Protein AF-A0A2V8E0E3-F1 (afdb_monomer)

Nearest PDB structures (foldseek):
  8wux-assembly1_a  TM=8.804E-01  e=2.964E-12  Hydrogenobacter thermophilus TK-6
  4v4o-assembly2_q  TM=8.560E-01  e=7.537E-12  Thermus thermophilus
  8wuc-assembly1_l  TM=8.803E-01  e=4.092E-11  Hydrogenophilus thermoluteolus
  1wnr-assembly1_G  TM=8.922E-01  e=3.542E-10  Thermus thermophilus
  4pj1-assembly1_2  TM=7.737E-01  e=7.356E-09  Homo sapiens

Solvent-accessible surface area (backbone atoms only — not comparable to full-atom values): 8887 Å² total; per-residue (Å²): 138,91,73,74,39,65,42,44,23,31,33,27,36,62,54,83,83,74,87,64,66,65,93,86,44,81,61,81,63,91,73,71,68,76,63,43,40,29,37,27,70,26,48,26,72,17,46,72,46,97,84,73,52,60,45,73,61,92,68,50,59,74,39,36,35,34,37,48,89,83,54,51,44,84,44,76,56,100,89,41,73,32,32,44,30,50,56,88,46,51,75,45,74,58,82,78,63,65,66,61,52,57,53,50,54,56,56,54,56,56,56,53,57,57,62,54,55,62,56,58,64,59,62,67,72,74,73,80,82,77,90,76,87,81,89,82,83,87,83,83,86,132

pLDDT: mean 73.68, std 17.87, range [44.12, 94.69]

Sequence (142 aa):
MNVRPLHDRILVQRFEEGDQHIGGILIPDTAKEKPQQGTVIAAGNGKTKHDGKRVRLDVKAGDRILFGKYAGQDITLDGEEYVIMKEDEVLAVIDGLAQQQRTAIKRTTQKKTVKTTTRKSEVIMSKGTSMKKEQRKPKKKR

Foldseek 3Di:
DPDADEAQKWKWAFDDDDQDDDPNDGDPPPPPQGHQKTFTQYGYQHHQDPVRDGDGQPDGHGWIFGFDSPFADWDADPNGIIGMGGSVRTDDTDPPPPVVVVVVVVVVVVVVVVVVVVVVVVVVPPPPDDPDDDDDDDDDDD

Secondary structure (DSSP, 8-state):
------TTEEEEEEPP----EETTEE---TT-PPPSEEEEEEE---PBPTTSPBPPPS--TT-EEEE-TT-SEEEEETTEEEEEEEGGGEEEE---SHHHHHHHHHHHHHHHHHHHHHHHHHTTSSS---------------

Radius of gyration: 32.1 Å; Cα contacts (8 Å, |Δi|>4): 185; chains: 1; bounding box: 63×70×97 Å

Mean predicted aligned error: 15.95 Å

Structure (mmCIF, N/CA/C/O backbone):
data_AF-A0A2V8E0E3-F1
#
_entry.id   AF-A0A2V8E0E3-F1
#
loop_
_atom_site.group_PDB
_atom_site.id
_atom_site.type_symbol
_atom_site.label_atom_id
_atom_site.label_alt_id
_atom_site.label_comp_id
_atom_site.label_asym_id
_atom_site.label_entity_id
_atom_site.label_seq_id
_atom_site.pdbx_PDB_ins_code
_atom_site.Cartn_x
_atom_site.Cartn_y
_atom_site.Cartn_z
_atom_site.occupancy
_atom_site.B_iso_or_equiv
_atom_site.auth_seq_id
_atom_site.auth_comp_id
_atom_site.auth_asym_id
_atom_site.auth_atom_id
_atom_site.pdbx_PDB_model_num
ATOM 1 N N . MET A 1 1 ? -10.377 10.324 -10.354 1.00 62.72 1 MET A N 1
ATOM 2 C CA . MET A 1 1 ? -8.946 10.601 -10.103 1.00 62.72 1 MET A CA 1
ATOM 3 C C . MET A 1 1 ? -8.070 9.948 -11.158 1.00 62.72 1 MET A C 1
ATOM 5 O O . MET A 1 1 ? -8.333 8.811 -11.522 1.00 62.72 1 MET A O 1
ATOM 9 N N . ASN A 1 2 ? -7.038 10.647 -11.642 1.00 75.25 2 ASN A N 1
ATOM 10 C CA . ASN A 1 2 ? -6.045 10.105 -12.583 1.00 75.25 2 ASN A CA 1
ATOM 11 C C . ASN A 1 2 ? -4.620 10.324 -12.042 1.00 75.25 2 ASN A C 1
ATOM 13 O O . ASN A 1 2 ? -3.770 10.930 -12.691 1.00 75.25 2 ASN A O 1
ATOM 17 N N . VAL A 1 3 ? -4.390 9.900 -10.797 1.00 85.88 3 VAL A N 1
ATOM 18 C CA . VAL A 1 3 ? -3.097 10.038 -10.118 1.00 85.88 3 VAL A CA 1
ATOM 19 C C . VAL A 1 3 ? -2.313 8.745 -10.285 1.00 85.88 3 VAL A C 1
ATOM 21 O O . VAL A 1 3 ? -2.770 7.672 -9.896 1.00 85.88 3 VAL A O 1
ATOM 24 N N . ARG A 1 4 ? -1.117 8.850 -10.870 1.00 89.69 4 ARG A N 1
ATOM 25 C CA . ARG A 1 4 ? -0.202 7.721 -11.053 1.00 89.69 4 ARG A CA 1
ATOM 26 C C . ARG A 1 4 ? 1.038 7.902 -10.173 1.00 89.69 4 ARG A C 1
ATOM 28 O O . ARG A 1 4 ? 1.839 8.794 -10.462 1.00 89.69 4 ARG A O 1
ATOM 35 N N . PRO A 1 5 ? 1.243 7.047 -9.158 1.00 92.31 5 PRO A N 1
ATOM 36 C CA . PRO A 1 5 ? 2.475 7.034 -8.380 1.00 92.31 5 PRO A CA 1
ATOM 37 C C . PRO A 1 5 ? 3.706 6.771 -9.259 1.00 92.31 5 PRO A C 1
ATOM 39 O O . PRO A 1 5 ? 3.652 6.023 -10.240 1.00 92.31 5 PRO A O 1
ATOM 42 N N . LEU A 1 6 ? 4.835 7.390 -8.914 1.00 91.06 6 LEU A N 1
ATOM 43 C CA . LEU A 1 6 ? 6.103 7.189 -9.618 1.00 91.06 6 LEU A CA 1
ATOM 44 C C . LEU A 1 6 ? 6.899 6.032 -9.008 1.00 91.06 6 LEU A C 1
ATOM 46 O O . LEU A 1 6 ? 6.839 5.794 -7.805 1.00 91.06 6 LEU A O 1
ATOM 50 N N . HIS A 1 7 ? 7.708 5.371 -9.839 1.00 90.69 7 HIS A N 1
ATOM 51 C CA . HIS A 1 7 ? 8.592 4.273 -9.433 1.00 90.69 7 HIS A CA 1
ATOM 52 C C . HIS A 1 7 ? 7.827 3.122 -8.759 1.00 90.69 7 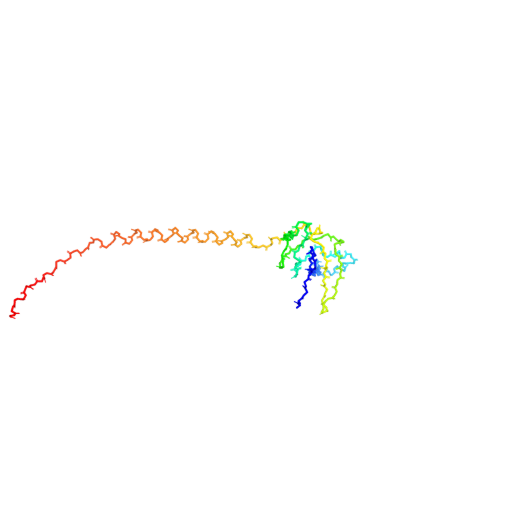HIS A C 1
ATOM 54 O O . HIS A 1 7 ? 6.851 2.623 -9.316 1.00 90.69 7 HIS A O 1
ATOM 60 N N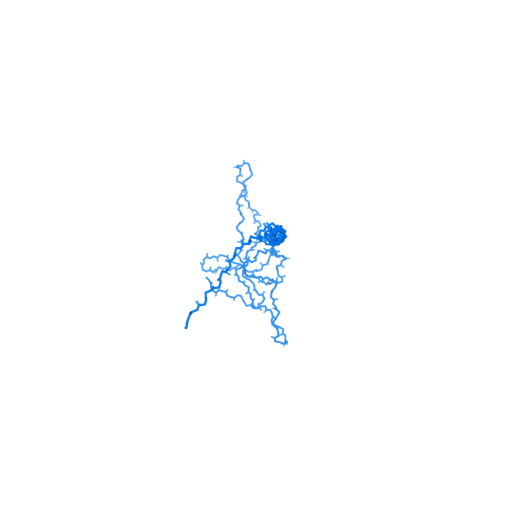 . ASP A 1 8 ? 8.298 2.702 -7.592 1.00 91.50 8 ASP A N 1
ATOM 61 C CA . ASP A 1 8 ? 7.783 1.654 -6.718 1.00 91.50 8 ASP A CA 1
ATOM 62 C C . ASP A 1 8 ? 6.813 2.169 -5.648 1.00 91.50 8 ASP A C 1
ATOM 64 O O . ASP A 1 8 ? 6.548 1.495 -4.653 1.00 91.50 8 ASP A O 1
ATOM 68 N N . ARG A 1 9 ? 6.279 3.378 -5.839 1.00 93.31 9 ARG A N 1
ATOM 69 C CA . ARG A 1 9 ? 5.288 3.942 -4.929 1.00 93.31 9 ARG A CA 1
ATOM 70 C C . ARG A 1 9 ? 3.895 3.411 -5.225 1.00 93.31 9 ARG A C 1
ATOM 72 O O . ARG A 1 9 ? 3.548 3.120 -6.372 1.00 93.31 9 ARG A O 1
ATOM 79 N N . ILE A 1 10 ? 3.081 3.377 -4.184 1.00 94.38 10 ILE A N 1
ATOM 80 C CA . ILE A 1 10 ? 1.676 2.994 -4.218 1.00 94.38 10 ILE A CA 1
ATOM 81 C C . ILE A 1 10 ? 0.839 4.036 -3.485 1.00 94.38 10 ILE A C 1
ATOM 83 O O . ILE A 1 10 ? 1.299 4.654 -2.525 1.00 94.38 10 ILE A O 1
ATOM 87 N N . LEU A 1 11 ? -0.380 4.238 -3.973 1.00 94.25 11 LEU A N 1
ATOM 88 C CA . LEU A 1 11 ? -1.388 5.091 -3.363 1.00 94.25 11 LEU A CA 1
ATOM 89 C C . LEU A 1 11 ? -2.432 4.205 -2.695 1.00 94.25 11 LEU A C 1
ATOM 91 O O . LEU A 1 11 ? -3.004 3.328 -3.345 1.00 94.25 11 LEU A O 1
ATOM 95 N N . VAL A 1 12 ? -2.678 4.450 -1.417 1.00 94.06 12 VAL A N 1
ATOM 96 C CA . VAL A 1 12 ? -3.504 3.606 -0.558 1.00 94.06 12 VAL A CA 1
ATOM 97 C C . VAL A 1 12 ? -4.562 4.466 0.111 1.00 94.06 12 VAL A C 1
ATOM 99 O O . VAL A 1 12 ? -4.260 5.536 0.629 1.00 94.06 12 VAL A O 1
ATOM 102 N N . GLN A 1 13 ? -5.798 3.986 0.125 1.00 92.38 13 GLN A N 1
ATOM 103 C CA . GLN A 1 13 ? -6.865 4.542 0.947 1.00 92.38 13 GLN A CA 1
ATOM 104 C C . GLN A 1 13 ? -6.967 3.709 2.227 1.00 92.38 13 GLN A C 1
ATOM 106 O O . GLN A 1 13 ? -7.130 2.486 2.149 1.00 92.38 13 GLN A O 1
ATOM 111 N N . ARG A 1 14 ? -6.819 4.340 3.399 1.00 89.69 14 ARG A N 1
ATOM 112 C CA . ARG A 1 14 ? -6.990 3.644 4.687 1.00 89.69 14 ARG A CA 1
ATOM 113 C C . ARG A 1 14 ? -8.458 3.273 4.881 1.00 89.69 14 ARG A C 1
ATOM 115 O O . ARG A 1 14 ? -9.344 3.982 4.413 1.00 89.69 14 ARG A O 1
ATOM 122 N N . PHE A 1 15 ? -8.712 2.165 5.569 1.00 85.38 15 PHE A N 1
ATOM 123 C CA . PHE A 1 15 ? -10.063 1.884 6.049 1.00 85.38 15 PHE A CA 1
ATOM 124 C C . PHE A 1 15 ? -10.394 2.782 7.240 1.00 85.38 15 PHE A C 1
ATOM 126 O O . PHE A 1 15 ? -9.516 3.086 8.041 1.00 85.38 15 PHE A O 1
ATOM 133 N N . GLU A 1 16 ? -11.656 3.180 7.367 1.00 76.69 16 GLU A N 1
ATOM 134 C CA . GLU A 1 16 ? -12.145 3.834 8.579 1.00 76.69 16 GLU A CA 1
ATOM 135 C C . GLU A 1 16 ? -12.363 2.780 9.668 1.00 76.69 16 GLU A C 1
ATOM 137 O O . GLU A 1 16 ? -13.023 1.759 9.447 1.00 76.69 16 GLU A O 1
ATOM 142 N N . GLU A 1 17 ? -11.785 3.004 10.847 1.00 69.12 17 GLU A N 1
ATOM 143 C CA . GLU A 1 17 ? -11.979 2.126 11.997 1.00 69.12 17 GLU A CA 1
ATOM 144 C C . GLU A 1 17 ? -13.279 2.525 12.707 1.00 69.12 17 GLU A C 1
ATOM 146 O O . GLU A 1 17 ? -13.361 3.561 13.378 1.00 69.12 17 GLU A O 1
ATOM 151 N N . GLY A 1 18 ? -14.327 1.727 12.481 1.00 62.16 18 GLY A N 1
ATOM 152 C CA . GLY A 1 18 ? -15.661 1.976 13.026 1.00 62.16 18 GLY A CA 1
ATOM 153 C C . GLY A 1 18 ? -15.672 2.046 14.554 1.00 62.16 18 GLY A C 1
ATOM 154 O O . GLY A 1 18 ? -14.851 1.426 15.231 1.00 62.16 18 GLY A O 1
ATOM 155 N N . ASP A 1 19 ? -16.614 2.805 15.109 1.00 64.69 19 ASP A N 1
ATOM 156 C CA . ASP A 1 19 ? -16.780 2.926 16.556 1.00 64.69 19 ASP A CA 1
ATOM 157 C C . ASP A 1 19 ? -17.173 1.580 17.176 1.00 64.69 19 ASP A C 1
ATOM 159 O O . ASP A 1 19 ? -18.192 0.974 16.829 1.00 64.69 19 ASP A O 1
ATOM 163 N N . GLN A 1 20 ? -16.344 1.088 18.099 1.00 64.88 20 GLN A N 1
ATOM 164 C CA . GLN A 1 20 ? -16.628 -0.151 18.810 1.00 64.88 20 GLN A CA 1
ATOM 165 C C . GLN A 1 20 ? -17.631 0.124 19.933 1.00 64.88 20 GLN A C 1
ATOM 167 O O . GLN A 1 20 ? -17.329 0.774 20.933 1.00 64.88 20 GLN A O 1
ATOM 172 N N . HIS A 1 21 ? -18.841 -0.408 19.775 1.00 64.88 21 HIS A N 1
ATOM 173 C CA . HIS A 1 21 ? -19.851 -0.437 20.826 1.00 64.88 21 HIS A CA 1
ATOM 174 C C . HIS A 1 21 ? -19.816 -1.798 21.526 1.00 64.88 21 HIS A C 1
ATOM 176 O O . HIS A 1 21 ? -20.274 -2.797 20.972 1.00 64.88 21 HIS A O 1
ATOM 182 N N . ILE A 1 22 ? -19.320 -1.849 22.764 1.00 68.56 22 ILE A N 1
ATOM 183 C CA . ILE A 1 22 ? -19.464 -3.029 23.626 1.00 68.56 22 ILE A CA 1
ATOM 184 C C . ILE A 1 22 ? -20.560 -2.715 24.646 1.00 68.56 22 ILE A C 1
ATOM 186 O O . ILE A 1 22 ? -20.413 -1.833 25.487 1.00 68.56 22 ILE A O 1
ATOM 190 N N . GLY A 1 23 ? -21.696 -3.411 24.549 1.00 71.88 23 GLY A N 1
ATOM 191 C CA . GLY A 1 23 ? -22.772 -3.320 25.545 1.00 71.88 23 GLY A CA 1
ATOM 192 C C . GLY A 1 23 ? -23.516 -1.977 25.610 1.00 71.88 23 GLY A C 1
ATOM 193 O O . GLY A 1 23 ? -24.073 -1.654 26.652 1.00 71.88 23 GLY A O 1
ATOM 194 N N . GLY A 1 24 ? -23.533 -1.191 24.527 1.00 74.50 24 GLY A N 1
ATOM 195 C CA . GLY A 1 24 ? -24.243 0.099 24.468 1.00 74.50 24 GLY A CA 1
ATOM 196 C C . GLY A 1 24 ? -23.471 1.289 25.049 1.00 74.50 24 GLY A C 1
ATOM 197 O O . GLY A 1 24 ? -23.965 2.412 25.006 1.00 74.50 24 GLY A O 1
ATOM 198 N N . ILE A 1 25 ? -22.249 1.069 25.538 1.00 74.12 25 ILE A N 1
ATOM 199 C CA . ILE A 1 25 ? -21.339 2.130 25.971 1.00 74.12 25 ILE A CA 1
ATOM 200 C C . ILE A 1 25 ? -20.431 2.468 24.784 1.00 74.12 25 ILE A C 1
ATOM 202 O O . ILE A 1 25 ? -19.739 1.597 24.255 1.00 74.12 25 ILE A O 1
ATOM 206 N N . LEU A 1 26 ? -20.468 3.727 24.333 1.00 70.69 26 LEU A N 1
ATOM 207 C CA . LEU A 1 26 ? -19.477 4.268 23.403 1.00 70.69 26 LEU A CA 1
ATOM 208 C C . LEU A 1 26 ? -18.172 4.408 24.184 1.00 70.69 26 LEU A C 1
ATOM 210 O O . LEU A 1 26 ? -18.102 5.219 25.105 1.00 70.69 26 LEU A O 1
ATOM 214 N N . ILE A 1 27 ? -17.169 3.603 23.848 1.00 70.69 27 ILE A N 1
ATOM 215 C CA . ILE A 1 27 ? -15.827 3.759 24.403 1.00 70.69 27 ILE A CA 1
ATOM 216 C C . ILE A 1 27 ? -15.136 4.804 23.520 1.00 70.69 27 ILE A C 1
ATOM 218 O O . ILE A 1 27 ? -14.820 4.486 22.372 1.00 70.69 27 ILE A O 1
ATOM 222 N N . PRO A 1 28 ? -14.962 6.063 23.981 1.00 63.44 28 PRO A N 1
ATOM 223 C CA . PRO A 1 28 ? -14.197 7.043 23.233 1.00 63.44 28 PRO A CA 1
ATOM 224 C C . PRO A 1 28 ? -12.763 6.546 23.215 1.00 63.44 28 PRO A C 1
ATOM 226 O O . PRO A 1 28 ? -12.069 6.491 24.230 1.00 63.44 28 PRO A O 1
ATOM 229 N N . ASP A 1 29 ? -12.357 6.115 22.043 1.00 61.75 29 ASP A N 1
ATOM 230 C CA . ASP A 1 29 ? -11.131 5.383 21.845 1.00 61.75 29 ASP A CA 1
ATOM 231 C C . ASP A 1 29 ? -10.018 6.427 21.652 1.00 61.75 29 ASP A C 1
ATOM 233 O O . ASP A 1 29 ? -9.559 6.750 20.558 1.00 61.75 29 ASP A O 1
ATOM 237 N N . THR A 1 30 ? -9.659 7.072 22.767 1.00 57.25 30 THR A N 1
ATOM 238 C CA . THR A 1 30 ? -8.655 8.149 22.865 1.00 57.25 30 THR A CA 1
ATOM 239 C C . THR A 1 30 ? -7.238 7.677 22.523 1.00 57.25 30 THR A C 1
ATOM 241 O O . THR A 1 30 ? -6.301 8.474 22.524 1.00 57.25 30 THR A O 1
ATOM 244 N N . ALA A 1 31 ? -7.093 6.400 22.165 1.00 55.81 31 ALA A N 1
ATOM 245 C CA . ALA A 1 31 ? -5.893 5.778 21.640 1.00 55.81 31 ALA A CA 1
ATOM 246 C C . ALA A 1 31 ? -6.168 4.956 20.361 1.00 55.81 31 ALA A C 1
ATOM 248 O O . ALA A 1 31 ? -5.467 3.970 20.141 1.00 55.81 31 ALA A O 1
ATOM 249 N N . LYS A 1 32 ? -7.146 5.350 19.517 1.00 63.69 32 LYS A N 1
ATOM 250 C CA . LYS A 1 32 ? -7.337 4.753 18.177 1.00 63.69 32 LYS A CA 1
ATOM 251 C C . LYS A 1 32 ? -6.025 4.796 17.408 1.00 63.69 32 LYS A C 1
ATOM 253 O O . LYS A 1 32 ? -5.541 5.852 16.989 1.00 63.69 32 LYS A O 1
ATOM 258 N N . GLU A 1 33 ? -5.418 3.631 17.274 1.00 67.81 33 GLU A N 1
ATOM 259 C CA . GLU A 1 33 ? -4.210 3.441 16.502 1.00 67.81 33 GLU A CA 1
ATOM 260 C C . GLU A 1 33 ? -4.585 3.543 15.021 1.00 67.81 33 GLU A C 1
ATOM 262 O O . GLU A 1 33 ? -5.580 2.970 14.596 1.00 67.81 33 GLU A O 1
ATOM 267 N N . LYS A 1 34 ? -3.828 4.305 14.217 1.00 71.19 34 LYS A N 1
ATOM 268 C CA . LYS A 1 34 ? -4.149 4.452 12.788 1.00 71.19 34 LYS A CA 1
ATOM 269 C C . LYS A 1 34 ? -4.289 3.059 12.151 1.00 71.19 34 LYS A C 1
ATOM 271 O O . LYS A 1 34 ? -3.345 2.268 12.273 1.00 71.19 34 LYS A O 1
ATOM 276 N N . PRO A 1 35 ? -5.395 2.772 11.438 1.00 78.81 35 PRO A N 1
ATOM 277 C CA . PRO A 1 35 ? -5.608 1.466 10.845 1.00 78.81 35 PRO A CA 1
ATOM 278 C C . PRO A 1 35 ? -4.462 1.142 9.889 1.00 78.81 35 PRO A C 1
AT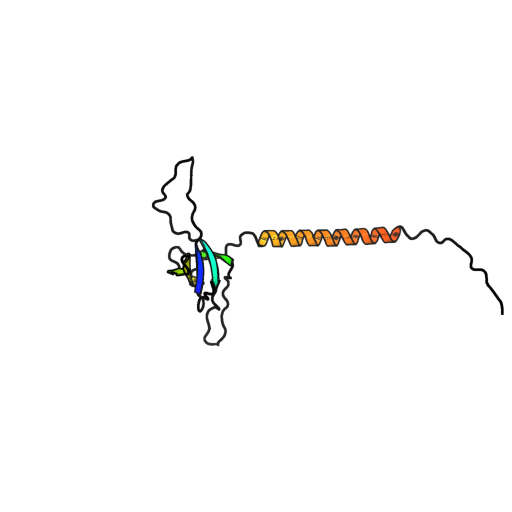OM 280 O O . PRO A 1 35 ? -4.142 1.893 8.965 1.00 78.81 35 PRO A O 1
ATOM 283 N N . GLN A 1 36 ? -3.836 -0.005 10.137 1.00 88.19 36 GLN A N 1
ATOM 284 C CA . GLN A 1 36 ? -2.679 -0.510 9.387 1.00 88.19 36 GLN A CA 1
ATOM 285 C C . GLN A 1 36 ? -3.097 -1.243 8.103 1.00 88.19 36 GLN A C 1
ATOM 287 O O . GLN A 1 36 ? -2.294 -1.917 7.461 1.00 88.19 36 GLN A O 1
ATOM 292 N N . GLN 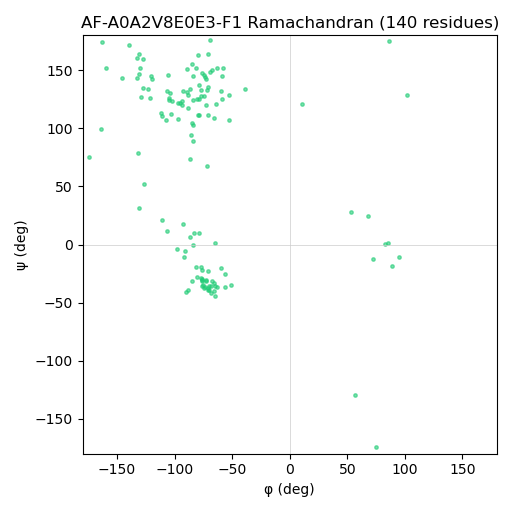A 1 37 ? -4.380 -1.148 7.749 1.00 90.25 37 GLN A N 1
ATOM 293 C CA . GLN A 1 37 ? -4.987 -1.801 6.600 1.00 90.25 37 GLN A CA 1
ATOM 294 C C . GLN A 1 37 ? -5.586 -0.762 5.657 1.00 90.25 37 GLN A C 1
ATOM 296 O O . GLN A 1 37 ? -6.144 0.254 6.081 1.00 90.25 37 GLN A O 1
ATOM 301 N N . GLY A 1 38 ? -5.515 -1.047 4.362 1.00 92.19 38 GLY A N 1
ATOM 302 C CA . GLY A 1 38 ? -6.071 -0.175 3.336 1.00 92.19 38 GLY A CA 1
ATOM 303 C C . GLY A 1 38 ? -6.239 -0.865 1.992 1.00 92.19 38 GLY A C 1
ATOM 304 O O . GLY A 1 38 ? -5.830 -2.013 1.805 1.00 92.19 38 GLY A O 1
ATOM 305 N N . THR A 1 39 ? -6.856 -0.151 1.055 1.00 93.00 39 THR A N 1
ATOM 306 C CA . THR A 1 39 ? -7.025 -0.591 -0.334 1.00 93.00 39 THR A CA 1
ATOM 307 C C . THR A 1 39 ? -6.098 0.201 -1.243 1.00 93.00 39 THR A C 1
ATOM 309 O O . THR A 1 39 ? -6.044 1.429 -1.171 1.00 93.00 39 THR A O 1
ATOM 312 N N . VAL A 1 40 ? -5.372 -0.488 -2.120 1.00 94.12 40 VAL A N 1
ATOM 313 C CA . VAL A 1 40 ? -4.515 0.149 -3.123 1.00 94.12 40 VAL A CA 1
ATOM 314 C C . VAL A 1 40 ? -5.390 0.768 -4.210 1.00 94.12 40 VAL A C 1
ATOM 316 O O . VAL A 1 40 ? -6.125 0.069 -4.902 1.00 94.12 40 VAL A O 1
ATOM 319 N N . ILE A 1 41 ? -5.285 2.076 -4.403 1.00 93.44 41 ILE A N 1
ATOM 320 C CA . ILE A 1 41 ? -6.021 2.814 -5.439 1.00 93.44 41 ILE A CA 1
ATOM 321 C C . ILE A 1 41 ? -5.217 2.874 -6.731 1.00 93.44 41 ILE A C 1
ATOM 323 O O . ILE A 1 41 ? -5.752 2.684 -7.822 1.00 93.44 41 ILE A O 1
ATOM 327 N N . ALA A 1 42 ? -3.909 3.098 -6.612 1.00 93.31 42 ALA A N 1
ATOM 328 C CA . ALA A 1 42 ? -3.009 3.160 -7.750 1.00 93.31 42 ALA A CA 1
ATOM 329 C C . ALA A 1 42 ? -1.637 2.591 -7.388 1.00 93.31 42 ALA A C 1
ATOM 331 O O . ALA A 1 42 ? -1.129 2.808 -6.290 1.00 93.31 42 ALA A O 1
ATOM 332 N N . ALA A 1 43 ? -1.019 1.902 -8.341 1.00 92.88 43 ALA A N 1
ATOM 333 C CA . ALA A 1 43 ? 0.323 1.353 -8.211 1.00 92.88 43 ALA A CA 1
ATOM 334 C C . ALA A 1 43 ? 1.240 1.954 -9.282 1.00 92.88 43 ALA A C 1
ATOM 336 O O . ALA A 1 43 ? 0.818 2.199 -10.418 1.00 92.88 43 ALA A O 1
ATOM 337 N N . GLY A 1 44 ? 2.491 2.216 -8.911 1.00 91.19 44 GLY A N 1
ATOM 338 C CA . GLY A 1 44 ? 3.517 2.671 -9.835 1.00 91.19 44 GLY A CA 1
ATOM 339 C C . GLY A 1 44 ? 3.951 1.589 -10.827 1.00 91.19 44 GLY A C 1
ATOM 340 O O . GLY A 1 44 ? 3.533 0.434 -10.788 1.00 91.19 44 GLY A O 1
ATOM 341 N N . ASN A 1 45 ? 4.828 1.964 -11.757 1.00 88.31 45 ASN A N 1
ATOM 342 C CA . ASN A 1 45 ? 5.341 1.043 -12.779 1.00 88.31 45 ASN A CA 1
ATOM 343 C C . ASN A 1 45 ? 6.529 0.191 -12.295 1.00 88.31 45 ASN A C 1
ATOM 345 O O . ASN A 1 45 ? 7.061 -0.595 -13.083 1.00 88.31 45 ASN A O 1
ATOM 349 N N . GLY A 1 46 ? 6.953 0.388 -11.047 1.00 87.19 46 GLY A N 1
ATOM 350 C CA . GLY A 1 46 ? 8.057 -0.298 -10.399 1.00 87.19 46 GLY A CA 1
ATOM 351 C C . GLY A 1 46 ? 9.434 0.319 -10.641 1.00 87.19 46 GLY A C 1
ATOM 352 O O . GLY A 1 46 ? 9.600 1.306 -11.369 1.00 87.19 46 GLY A O 1
ATOM 353 N N . LYS A 1 47 ? 10.440 -0.246 -9.968 1.00 86.19 47 LYS A N 1
ATOM 354 C CA . LYS A 1 47 ? 11.814 0.268 -9.950 1.00 86.19 47 LYS A CA 1
ATOM 355 C C . LYS A 1 47 ? 12.553 -0.082 -11.242 1.00 86.19 47 LYS A C 1
ATOM 357 O O . LYS A 1 47 ? 12.551 -1.231 -11.691 1.00 86.19 47 LYS A O 1
ATOM 362 N N . THR A 1 48 ? 13.224 0.902 -11.835 1.00 84.75 48 THR A N 1
ATOM 363 C CA . THR A 1 48 ? 14.091 0.696 -13.005 1.00 84.75 48 THR A CA 1
ATOM 364 C C . THR A 1 48 ? 15.473 0.248 -12.533 1.00 84.75 48 THR A C 1
ATOM 366 O O . THR A 1 48 ? 16.101 0.934 -11.728 1.00 84.75 48 THR A O 1
ATOM 369 N N . LYS A 1 49 ? 15.954 -0.901 -13.016 1.00 83.50 49 LYS A N 1
ATOM 370 C CA . LYS A 1 49 ? 17.344 -1.335 -12.812 1.00 83.50 49 LYS A CA 1
ATOM 371 C C . LYS A 1 49 ? 18.279 -0.614 -13.788 1.00 83.50 49 LYS A C 1
ATOM 373 O O . LYS A 1 49 ? 17.839 -0.112 -14.819 1.00 83.50 49 LYS A O 1
ATOM 378 N N . HIS A 1 50 ? 19.580 -0.643 -13.500 1.00 79.31 50 HIS A N 1
ATOM 379 C CA . HIS A 1 50 ? 20.623 -0.106 -14.386 1.00 79.31 50 HIS A CA 1
ATOM 380 C C . HIS A 1 50 ? 20.611 -0.715 -15.804 1.00 79.31 50 HIS A C 1
ATOM 382 O O . HIS A 1 50 ? 20.998 -0.049 -16.753 1.00 79.31 50 HIS A O 1
ATOM 388 N N . ASP A 1 51 ? 20.099 -1.941 -15.955 1.00 82.88 51 ASP A N 1
ATOM 389 C CA . ASP A 1 51 ? 19.935 -2.666 -17.230 1.00 82.88 51 ASP A CA 1
ATOM 390 C C . ASP A 1 51 ? 18.697 -2.209 -18.045 1.00 82.88 51 ASP A C 1
ATOM 392 O O . ASP A 1 51 ? 18.242 -2.892 -18.957 1.00 82.88 51 ASP A O 1
ATOM 396 N N . GLY A 1 52 ? 18.034 -1.110 -17.658 1.00 80.81 52 GLY A N 1
ATOM 397 C CA . GLY A 1 52 ? 16.817 -0.598 -18.312 1.00 80.81 52 GLY A CA 1
ATOM 398 C C . GLY A 1 52 ? 15.547 -1.432 -18.075 1.00 80.81 52 GLY A C 1
ATOM 399 O O . GLY A 1 52 ? 14.434 -0.963 -18.322 1.00 80.81 52 GLY A O 1
ATOM 400 N N . LYS A 1 53 ? 15.676 -2.650 -17.536 1.00 84.62 53 LYS A N 1
ATOM 401 C CA . LYS A 1 53 ? 14.548 -3.502 -17.135 1.00 84.62 53 LYS A CA 1
ATOM 402 C C . LYS A 1 53 ? 13.856 -2.945 -15.890 1.00 84.62 53 LYS A C 1
ATOM 404 O O . LYS A 1 53 ? 14.504 -2.576 -14.909 1.00 84.62 53 LYS A O 1
ATOM 409 N N . ARG A 1 54 ? 12.521 -2.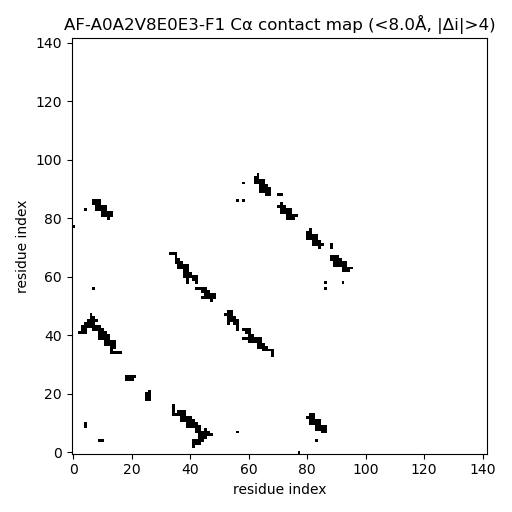937 -15.911 1.00 83.75 54 ARG A N 1
ATOM 410 C CA . ARG A 1 54 ? 11.690 -2.579 -14.754 1.00 83.75 54 ARG A CA 1
ATOM 411 C C . ARG A 1 54 ? 11.315 -3.825 -13.964 1.00 83.75 54 ARG A C 1
ATOM 413 O O . ARG A 1 54 ? 10.866 -4.811 -14.547 1.00 83.75 54 ARG A O 1
ATOM 420 N N . VAL A 1 55 ? 11.489 -3.764 -12.650 1.00 85.12 55 VAL A N 1
ATOM 421 C CA . VAL A 1 55 ? 10.926 -4.747 -11.719 1.00 85.12 55 VAL A CA 1
ATOM 422 C C . VAL A 1 55 ? 9.458 -4.395 -11.536 1.00 85.12 55 VAL A C 1
ATOM 424 O O . VAL A 1 55 ? 9.154 -3.243 -11.248 1.00 85.12 55 VAL A O 1
ATOM 427 N N . ARG A 1 56 ? 8.558 -5.350 -11.778 1.00 85.38 56 ARG A N 1
ATOM 428 C CA . ARG A 1 56 ? 7.124 -5.151 -11.543 1.00 85.38 56 ARG A CA 1
ATOM 429 C C . ARG A 1 56 ? 6.839 -5.234 -10.046 1.00 85.38 56 ARG A C 1
ATOM 431 O O . ARG A 1 56 ? 7.509 -6.000 -9.368 1.00 85.38 56 ARG A O 1
ATOM 438 N N . LEU A 1 57 ? 5.844 -4.471 -9.608 1.00 87.56 57 LEU A N 1
ATOM 439 C CA . LEU A 1 57 ? 5.289 -4.563 -8.262 1.00 87.56 57 LEU A CA 1
ATOM 440 C C . LEU A 1 57 ? 4.434 -5.834 -8.149 1.00 87.56 57 LEU A C 1
ATOM 442 O O . LEU A 1 57 ? 3.760 -6.219 -9.115 1.00 87.56 57 LEU A O 1
ATOM 446 N N . ASP A 1 58 ? 4.471 -6.464 -6.984 1.00 87.38 58 ASP A N 1
ATOM 447 C CA . ASP A 1 58 ? 3.628 -7.592 -6.602 1.00 87.38 58 ASP A CA 1
ATOM 448 C C . ASP A 1 58 ? 2.205 -7.127 -6.260 1.00 87.38 58 ASP A C 1
ATOM 450 O O . ASP A 1 58 ? 1.236 -7.849 -6.514 1.00 87.38 58 ASP A O 1
ATOM 454 N N . VAL A 1 59 ? 2.069 -5.892 -5.770 1.00 90.69 59 VAL A N 1
ATOM 455 C CA . VAL A 1 59 ? 0.782 -5.259 -5.446 1.00 90.69 59 VAL A CA 1
ATOM 456 C C . VAL A 1 59 ? 0.114 -4.611 -6.663 1.00 90.69 59 VAL A C 1
ATOM 458 O O . VAL A 1 59 ? 0.766 -4.037 -7.543 1.00 90.69 59 VAL A O 1
ATOM 461 N N . LYS A 1 60 ? -1.220 -4.666 -6.715 1.00 90.81 60 LYS A N 1
ATOM 462 C CA . LYS A 1 60 ? -2.039 -4.097 -7.796 1.00 90.81 60 LYS A CA 1
ATOM 463 C C . LYS A 1 60 ? -3.126 -3.180 -7.253 1.00 90.81 60 LYS A C 1
ATOM 465 O O . LYS A 1 60 ? -3.527 -3.260 -6.097 1.00 90.81 60 LYS A O 1
ATOM 470 N N . ALA A 1 61 ? -3.637 -2.310 -8.123 1.00 91.25 61 ALA A N 1
ATOM 471 C CA . ALA A 1 61 ? -4.825 -1.522 -7.813 1.00 91.25 61 ALA A CA 1
ATOM 472 C C . ALA A 1 61 ? -6.018 -2.451 -7.514 1.00 91.25 61 ALA A C 1
ATOM 474 O O . ALA A 1 61 ? -6.288 -3.382 -8.275 1.00 91.25 61 ALA A O 1
ATOM 475 N N . GLY A 1 62 ? -6.719 -2.179 -6.417 1.00 90.56 62 GLY A N 1
ATOM 476 C CA . GLY A 1 62 ? -7.821 -2.977 -5.881 1.00 90.56 62 GLY A CA 1
ATOM 477 C C . GLY A 1 62 ? -7.414 -3.987 -4.806 1.00 90.56 62 GLY A C 1
ATOM 478 O O . GLY A 1 62 ? -8.295 -4.534 -4.142 1.00 90.56 62 GLY A O 1
ATOM 479 N N . ASP A 1 63 ? -6.117 -4.222 -4.599 1.00 92.00 63 ASP A N 1
ATOM 480 C CA . ASP A 1 63 ? -5.661 -5.143 -3.562 1.00 92.00 63 ASP A CA 1
ATOM 481 C C . ASP A 1 63 ? -5.851 -4.531 -2.171 1.00 92.00 63 ASP A C 1
ATOM 483 O O . ASP A 1 63 ? -5.643 -3.334 -1.950 1.00 92.00 63 ASP A O 1
ATOM 487 N N . ARG A 1 64 ? -6.233 -5.376 -1.212 1.00 92.38 64 ARG A N 1
ATOM 488 C CA . ARG A 1 64 ? -6.231 -5.018 0.207 1.00 92.38 64 ARG A CA 1
ATOM 489 C C . ARG A 1 64 ? -4.873 -5.353 0.775 1.00 92.38 64 ARG A C 1
ATOM 491 O O . ARG A 1 64 ? -4.397 -6.467 0.584 1.00 92.38 64 ARG A O 1
ATOM 498 N N . ILE A 1 65 ? -4.270 -4.420 1.489 1.00 93.00 65 ILE A N 1
ATOM 499 C CA . ILE A 1 65 ? -2.921 -4.585 2.015 1.00 93.00 65 ILE A CA 1
ATOM 500 C C . ILE A 1 65 ? -2.848 -4.249 3.497 1.00 93.00 65 ILE A C 1
ATOM 502 O O . ILE A 1 65 ? -3.617 -3.432 4.006 1.00 93.00 65 ILE A O 1
ATOM 506 N N . LEU A 1 66 ? -1.894 -4.890 4.162 1.00 92.62 66 LEU A N 1
ATOM 507 C CA . LEU A 1 66 ? -1.411 -4.555 5.491 1.00 92.62 66 LEU A CA 1
ATOM 508 C C . LEU A 1 66 ? -0.060 -3.851 5.334 1.00 92.62 66 LEU A C 1
ATOM 510 O O . LEU A 1 66 ? 0.818 -4.368 4.643 1.00 92.62 66 LEU A O 1
ATOM 514 N N . PHE A 1 67 ? 0.120 -2.701 5.970 1.00 93.19 67 PHE A N 1
ATOM 515 C CA . PHE A 1 67 ? 1.357 -1.915 5.925 1.00 93.19 67 PHE A CA 1
ATOM 516 C C . PHE A 1 67 ? 1.772 -1.480 7.333 1.00 93.19 67 PHE A C 1
ATOM 518 O O . PHE A 1 67 ? 0.976 -1.506 8.269 1.00 93.19 67 PHE A O 1
ATOM 525 N N . GLY A 1 68 ? 3.041 -1.111 7.504 1.00 90.19 68 GLY A N 1
ATOM 526 C CA . GLY A 1 68 ? 3.568 -0.731 8.816 1.00 90.19 68 GLY A CA 1
ATOM 527 C C . GLY A 1 68 ? 2.901 0.519 9.410 1.00 90.19 68 GLY A C 1
ATOM 528 O O . GLY A 1 68 ? 2.499 1.432 8.696 1.00 90.19 68 GLY A O 1
ATOM 529 N N . LYS A 1 69 ? 2.862 0.611 10.744 1.00 84.88 69 LYS A N 1
ATOM 530 C CA . LYS A 1 69 ? 2.283 1.745 11.499 1.00 84.88 69 LYS A CA 1
ATOM 531 C C . LYS A 1 69 ? 2.784 3.130 11.065 1.00 84.88 69 LYS A C 1
ATOM 533 O O . LYS A 1 69 ? 2.038 4.104 11.116 1.00 84.88 69 LYS A O 1
ATOM 538 N N . TYR A 1 70 ? 4.048 3.212 10.663 1.00 85.00 70 TYR A N 1
ATOM 539 C CA . TYR A 1 70 ? 4.722 4.453 10.273 1.00 85.00 70 TYR A CA 1
ATOM 540 C C . TYR A 1 70 ? 5.032 4.498 8.771 1.00 85.00 70 TYR A C 1
ATOM 542 O O . TYR A 1 70 ? 5.945 5.206 8.354 1.00 85.00 70 TYR A O 1
ATOM 550 N N . ALA A 1 71 ? 4.311 3.705 7.974 1.00 86.81 71 ALA A N 1
ATOM 551 C CA . ALA A 1 71 ? 4.501 3.639 6.534 1.00 86.81 71 ALA A CA 1
ATOM 552 C C . ALA A 1 71 ? 3.832 4.819 5.821 1.00 86.81 71 ALA A C 1
ATOM 554 O O . ALA A 1 71 ? 2.677 5.172 6.089 1.00 86.81 71 ALA A O 1
ATOM 555 N N . GLY A 1 72 ? 4.554 5.362 4.847 1.00 89.62 72 GLY A N 1
ATOM 556 C CA . GLY A 1 72 ? 4.068 6.374 3.930 1.00 89.62 72 GLY A CA 1
ATOM 557 C C . GLY A 1 72 ? 3.928 7.789 4.476 1.00 89.62 72 GLY A C 1
ATOM 558 O O . GLY A 1 72 ? 4.319 8.137 5.587 1.00 89.62 72 GLY A O 1
ATOM 559 N N . GLN A 1 73 ? 3.367 8.627 3.612 1.00 92.38 73 GLN A N 1
ATOM 560 C CA . GLN A 1 73 ? 3.015 10.013 3.877 1.00 92.38 73 GLN A CA 1
ATOM 561 C C . GLN A 1 73 ? 1.529 10.206 3.600 1.00 92.38 73 GLN A C 1
ATOM 563 O O . GLN A 1 73 ? 1.031 9.760 2.564 1.00 92.38 73 GLN A O 1
ATOM 568 N N . ASP A 1 74 ? 0.844 10.878 4.520 1.00 91.12 74 ASP A N 1
ATOM 569 C CA . ASP A 1 74 ? -0.561 11.241 4.366 1.00 91.12 74 ASP A CA 1
ATOM 570 C C . ASP A 1 74 ? -0.658 12.405 3.353 1.00 91.12 74 ASP A C 1
ATOM 572 O O . ASP A 1 74 ? 0.059 13.404 3.467 1.00 91.12 74 ASP A O 1
ATOM 576 N N . ILE A 1 75 ? -1.502 12.261 2.330 1.00 92.06 75 ILE A N 1
ATOM 577 C CA . ILE A 1 75 ? -1.744 13.260 1.283 1.00 92.06 75 ILE A CA 1
ATOM 578 C C . ILE A 1 75 ? -3.245 13.440 1.067 1.00 92.06 75 ILE A C 1
ATOM 580 O O . ILE A 1 75 ? -4.003 12.476 1.095 1.00 92.06 75 ILE A O 1
ATOM 584 N N . THR A 1 76 ? -3.672 14.668 0.791 1.00 90.44 76 THR A N 1
ATOM 585 C CA . THR A 1 76 ? -5.068 14.968 0.453 1.00 90.44 76 THR A CA 1
ATOM 586 C C . THR A 1 76 ? -5.176 15.232 -1.043 1.00 90.44 76 THR A C 1
ATOM 588 O O . THR A 1 76 ? -4.469 16.088 -1.577 1.00 90.44 76 THR A O 1
ATOM 591 N N . LEU A 1 77 ? -6.044 14.493 -1.731 1.00 89.25 77 LEU A N 1
ATOM 592 C CA . LEU A 1 77 ? -6.302 14.634 -3.165 1.00 89.25 77 LEU A CA 1
ATOM 593 C C . LEU A 1 77 ? -7.809 14.741 -3.376 1.00 89.25 77 LEU A C 1
ATOM 595 O O . LEU A 1 77 ? -8.553 13.898 -2.889 1.00 89.25 77 LEU A O 1
ATOM 599 N N . ASP A 1 78 ? -8.261 15.779 -4.082 1.00 86.94 78 ASP A N 1
ATOM 600 C CA . ASP A 1 78 ? -9.684 16.022 -4.373 1.00 86.94 78 ASP A CA 1
ATOM 601 C C . ASP A 1 78 ? -10.599 16.024 -3.122 1.00 86.94 78 ASP A C 1
ATOM 603 O O . ASP A 1 78 ? -11.787 15.726 -3.206 1.00 86.94 78 ASP A O 1
ATOM 607 N N . GLY A 1 79 ? -10.047 16.382 -1.955 1.00 87.44 79 GLY A N 1
ATOM 608 C CA . GLY A 1 79 ? -10.764 16.403 -0.673 1.00 87.44 79 GLY A CA 1
ATOM 609 C C . GLY A 1 79 ? -10.804 15.063 0.069 1.00 87.44 79 GLY A C 1
ATOM 610 O O . GLY A 1 79 ? -11.364 15.004 1.158 1.00 87.44 79 GLY A O 1
ATOM 611 N N . GLU A 1 80 ? -10.188 14.014 -0.476 1.00 88.56 80 GLU A N 1
ATOM 612 C CA . GLU A 1 80 ? -10.076 12.699 0.156 1.00 88.56 80 GLU A CA 1
ATOM 613 C C . GLU A 1 80 ? -8.654 12.450 0.677 1.00 88.56 80 GLU A C 1
ATOM 615 O O . GLU A 1 80 ? -7.661 12.887 0.084 1.00 88.56 80 GLU A O 1
ATOM 620 N N . GLU A 1 81 ? -8.552 11.739 1.800 1.00 89.81 81 GLU A N 1
ATOM 621 C CA . GLU A 1 81 ? -7.277 11.384 2.422 1.00 89.81 81 GLU A CA 1
ATOM 622 C C . GLU A 1 81 ? -6.729 10.064 1.877 1.00 89.81 81 GLU A C 1
ATOM 624 O O . GLU A 1 81 ? -7.386 9.020 1.877 1.00 89.81 81 GLU A O 1
ATOM 629 N N . TYR A 1 82 ? -5.470 10.110 1.462 1.00 92.44 82 TYR A N 1
ATOM 630 C CA . TYR A 1 82 ? -4.718 8.979 0.954 1.00 92.44 82 TYR A CA 1
ATOM 631 C C . TYR A 1 82 ? -3.365 8.880 1.638 1.00 92.44 82 TYR A C 1
ATOM 633 O O . TYR A 1 82 ? -2.857 9.826 2.231 1.00 92.44 82 TYR A O 1
ATOM 641 N N . VAL A 1 83 ? -2.738 7.722 1.496 1.00 93.12 83 VAL A N 1
ATOM 642 C CA . VAL A 1 83 ? -1.377 7.475 1.948 1.00 93.12 83 VAL A CA 1
ATOM 643 C C . VAL A 1 83 ? -0.552 7.054 0.751 1.00 93.12 83 VAL A C 1
ATOM 645 O O . VAL A 1 83 ? -0.907 6.111 0.041 1.00 93.12 83 VAL A O 1
ATOM 648 N N . ILE A 1 84 ? 0.560 7.745 0.523 1.00 94.06 84 ILE A N 1
ATOM 649 C CA . ILE A 1 84 ? 1.551 7.335 -0.467 1.00 94.06 84 ILE A CA 1
ATOM 650 C C . ILE A 1 84 ? 2.736 6.684 0.239 1.00 94.06 84 ILE A C 1
ATOM 652 O O . ILE A 1 84 ? 3.361 7.288 1.105 1.00 94.06 84 ILE A O 1
ATOM 656 N N . MET A 1 85 ? 3.058 5.451 -0.138 1.00 94.69 85 MET A N 1
ATOM 657 C CA . MET A 1 85 ? 4.170 4.686 0.436 1.00 94.69 85 MET A CA 1
ATOM 658 C C . MET A 1 85 ? 4.917 3.915 -0.644 1.00 94.69 85 MET A C 1
ATOM 660 O O . MET A 1 85 ? 4.497 3.891 -1.803 1.00 94.69 85 MET A O 1
ATOM 664 N N . LYS A 1 86 ? 6.052 3.319 -0.286 1.00 93.75 86 LYS A N 1
ATOM 665 C CA . LYS A 1 86 ? 6.761 2.376 -1.158 1.00 93.75 86 LYS A CA 1
ATOM 666 C C . LYS A 1 86 ? 6.185 0.975 -0.997 1.00 93.75 86 LYS A C 1
ATOM 668 O O . LYS A 1 86 ? 5.664 0.645 0.063 1.00 93.75 86 LYS A O 1
ATOM 673 N N . GLU A 1 87 ? 6.341 0.146 -2.022 1.00 91.44 87 GLU A N 1
ATOM 674 C CA . GLU A 1 87 ? 6.015 -1.280 -1.932 1.00 91.44 87 GLU A CA 1
ATOM 675 C C . GLU A 1 87 ? 6.767 -1.988 -0.791 1.00 91.44 87 GLU A C 1
ATOM 677 O O . GLU A 1 87 ? 6.170 -2.805 -0.102 1.00 91.44 87 GLU A O 1
ATOM 682 N N . ASP A 1 88 ? 8.023 -1.617 -0.524 1.00 91.56 88 ASP A N 1
ATOM 683 C CA . ASP A 1 88 ? 8.846 -2.217 0.542 1.00 91.56 88 ASP A CA 1
ATOM 684 C C . ASP A 1 88 ? 8.241 -2.079 1.959 1.00 91.56 88 ASP A C 1
ATOM 686 O O . ASP A 1 88 ? 8.627 -2.803 2.874 1.00 91.56 88 ASP A O 1
ATOM 690 N N . GLU A 1 89 ? 7.317 -1.135 2.167 1.00 92.31 89 GLU A N 1
ATOM 691 C CA . GLU A 1 89 ? 6.654 -0.890 3.459 1.00 92.31 89 GLU A CA 1
ATOM 692 C C . GLU A 1 89 ? 5.355 -1.704 3.627 1.00 92.31 89 GLU A C 1
ATOM 694 O O . GLU A 1 89 ? 4.732 -1.695 4.697 1.00 92.31 89 GLU A O 1
ATOM 699 N N . VAL A 1 90 ? 4.942 -2.417 2.574 1.00 93.44 90 VAL A N 1
ATOM 700 C CA . VAL A 1 90 ? 3.796 -3.325 2.584 1.00 93.44 90 VAL A CA 1
ATOM 701 C C . VAL A 1 90 ? 4.214 -4.656 3.197 1.00 93.44 90 VAL A C 1
ATOM 703 O O . VAL A 1 90 ? 5.152 -5.307 2.751 1.00 93.44 90 VAL A O 1
ATOM 706 N N . LEU A 1 91 ? 3.480 -5.082 4.221 1.00 92.44 91 LEU A N 1
ATOM 707 C CA . LEU A 1 91 ? 3.749 -6.313 4.960 1.00 92.44 91 LEU A CA 1
ATOM 708 C C . LEU A 1 91 ? 3.059 -7.525 4.328 1.00 92.44 91 LEU A C 1
ATOM 710 O O . LEU A 1 91 ? 3.624 -8.617 4.312 1.00 92.44 91 LEU A O 1
ATOM 714 N N . ALA A 1 92 ? 1.826 -7.356 3.838 1.00 91.88 92 ALA A N 1
ATOM 715 C CA . ALA A 1 92 ? 1.055 -8.443 3.237 1.00 91.88 92 ALA A CA 1
ATOM 716 C C . ALA A 1 92 ? -0.067 -7.938 2.322 1.00 91.88 92 ALA A C 1
ATOM 718 O O . ALA A 1 92 ? -0.657 -6.887 2.571 1.00 91.88 92 ALA A O 1
ATOM 719 N N . VAL A 1 93 ? -0.428 -8.746 1.322 1.00 92.31 93 VAL A N 1
ATOM 720 C CA . VAL A 1 93 ? -1.689 -8.620 0.576 1.00 92.31 93 VAL A CA 1
A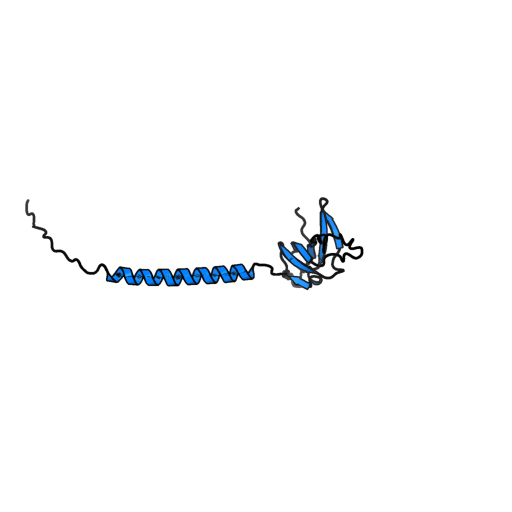TOM 721 C C . VAL A 1 93 ? -2.731 -9.532 1.227 1.00 92.31 93 VAL A C 1
ATOM 723 O O . VAL A 1 93 ? -2.520 -10.735 1.381 1.00 92.31 93 VAL A O 1
ATOM 726 N N . ILE A 1 94 ? -3.859 -8.958 1.636 1.00 89.00 94 ILE A N 1
ATOM 727 C CA . ILE A 1 94 ? -4.968 -9.662 2.276 1.00 89.00 94 ILE A CA 1
ATOM 728 C C . ILE A 1 94 ? -5.871 -10.234 1.177 1.00 89.00 94 ILE A C 1
ATOM 730 O O . ILE A 1 94 ? -6.790 -9.574 0.688 1.00 89.00 94 ILE A O 1
ATOM 734 N N . ASP A 1 95 ? -5.628 -11.494 0.816 1.00 79.56 95 ASP A N 1
ATOM 735 C CA . ASP A 1 95 ? -6.443 -12.283 -0.118 1.00 79.56 95 ASP A CA 1
ATOM 736 C C . ASP A 1 95 ? -7.796 -12.683 0.514 1.00 79.56 95 ASP A C 1
ATOM 738 O O . ASP A 1 95 ? -8.098 -13.846 0.794 1.00 79.56 95 ASP A O 1
ATOM 742 N N . GLY A 1 96 ? -8.661 -11.700 0.749 1.00 67.62 96 GLY A N 1
ATOM 743 C CA . GLY A 1 96 ? -10.044 -11.936 1.145 1.00 67.62 96 GLY A CA 1
ATOM 744 C C . GLY A 1 96 ? -10.895 -12.314 -0.069 1.00 67.62 96 GLY A C 1
ATOM 745 O O . GLY A 1 96 ? -11.186 -11.463 -0.899 1.00 67.62 96 GLY A O 1
ATOM 746 N N . LEU A 1 97 ? -11.354 -13.570 -0.141 1.00 51.94 97 LEU A N 1
ATOM 747 C CA . LEU A 1 97 ? -12.467 -14.082 -0.980 1.00 51.94 97 LEU A CA 1
ATOM 748 C C . LEU A 1 97 ? -12.166 -14.581 -2.411 1.00 51.94 97 LEU A C 1
ATOM 750 O O . LEU A 1 97 ? -12.958 -15.373 -2.932 1.00 51.94 97 LEU A O 1
ATOM 754 N N . ALA A 1 98 ? -11.041 -14.249 -3.051 1.00 48.38 98 ALA A N 1
ATOM 755 C CA . ALA A 1 98 ? -10.782 -14.714 -4.428 1.00 48.38 98 ALA A CA 1
ATOM 756 C C . ALA A 1 98 ? -10.432 -16.218 -4.524 1.00 48.38 98 ALA A C 1
ATOM 758 O O . ALA A 1 98 ? -10.777 -16.892 -5.504 1.00 48.38 98 ALA A O 1
ATOM 759 N N . GLN A 1 99 ? -9.790 -16.790 -3.500 1.00 49.38 99 GLN A N 1
ATOM 760 C CA . GLN A 1 99 ? -9.402 -18.208 -3.504 1.00 49.38 99 GLN A CA 1
ATOM 761 C C . GLN A 1 99 ? -10.601 -19.154 -3.315 1.00 49.38 99 GLN A C 1
ATOM 763 O O . GLN A 1 99 ? -10.625 -20.240 -3.904 1.00 49.38 99 GLN A O 1
ATOM 768 N N . GLN A 1 100 ? -11.636 -18.722 -2.585 1.00 49.62 100 GLN A N 1
ATOM 769 C CA . GLN A 1 100 ? -12.857 -19.505 -2.348 1.00 49.62 100 GLN A CA 1
ATOM 770 C C . GLN A 1 100 ? -13.723 -19.615 -3.613 1.00 49.62 100 GLN A C 1
ATOM 772 O O . GLN A 1 100 ? -14.251 -20.682 -3.931 1.00 49.62 100 GLN A O 1
ATOM 777 N N . GLN A 1 101 ? -13.799 -18.546 -4.411 1.00 51.59 101 GLN A N 1
ATOM 778 C CA . GLN A 1 101 ? -14.548 -18.559 -5.672 1.00 51.59 101 GLN A CA 1
ATOM 779 C C . GLN A 1 101 ? -13.822 -19.362 -6.764 1.00 51.59 101 GLN A C 1
ATOM 781 O O . GLN A 1 101 ? -14.452 -20.120 -7.506 1.00 51.59 101 GLN A O 1
ATOM 786 N N . ARG A 1 102 ? -12.481 -19.299 -6.819 1.00 53.91 102 ARG A N 1
ATOM 787 C CA . ARG A 1 102 ? -11.672 -20.103 -7.758 1.00 53.91 102 ARG A CA 1
ATOM 788 C C . ARG A 1 102 ? -11.760 -21.608 -7.479 1.00 53.91 102 ARG A C 1
ATOM 790 O O . ARG A 1 102 ? -11.779 -22.399 -8.426 1.00 53.91 102 ARG A O 1
ATOM 797 N N . THR A 1 103 ? -11.847 -22.022 -6.213 1.00 55.59 103 THR A N 1
ATOM 798 C CA . THR A 1 103 ? -12.067 -23.436 -5.851 1.00 55.59 103 THR A CA 1
ATOM 799 C C . THR A 1 103 ? -13.507 -23.884 -6.103 1.00 55.59 103 THR A C 1
ATOM 801 O O . THR A 1 103 ? -13.712 -24.994 -6.599 1.00 55.59 103 THR A O 1
ATOM 804 N N . ALA A 1 104 ? -14.503 -23.029 -5.854 1.00 55.72 104 ALA A N 1
ATOM 805 C CA . ALA A 1 104 ? -15.906 -23.343 -6.130 1.00 55.72 104 ALA A CA 1
ATOM 806 C C . ALA A 1 104 ? -16.188 -23.531 -7.633 1.00 55.72 104 ALA A C 1
ATOM 808 O O . ALA A 1 104 ? -16.814 -24.516 -8.025 1.00 55.72 104 ALA A O 1
ATOM 809 N N . ILE A 1 105 ? -15.663 -22.656 -8.500 1.00 57.88 105 ILE A N 1
ATOM 810 C CA . ILE A 1 105 ? -15.886 -22.746 -9.954 1.00 57.88 105 ILE A CA 1
ATOM 811 C C . ILE A 1 105 ? -15.236 -24.011 -10.540 1.00 57.88 105 ILE A C 1
ATOM 813 O O . ILE A 1 105 ? -15.860 -24.707 -11.342 1.00 57.88 105 ILE A O 1
ATOM 817 N N . LYS A 1 106 ? -14.030 -24.392 -10.089 1.00 54.59 106 LYS A N 1
ATOM 818 C CA . LYS A 1 106 ? -13.379 -25.643 -10.529 1.00 54.59 106 LYS A CA 1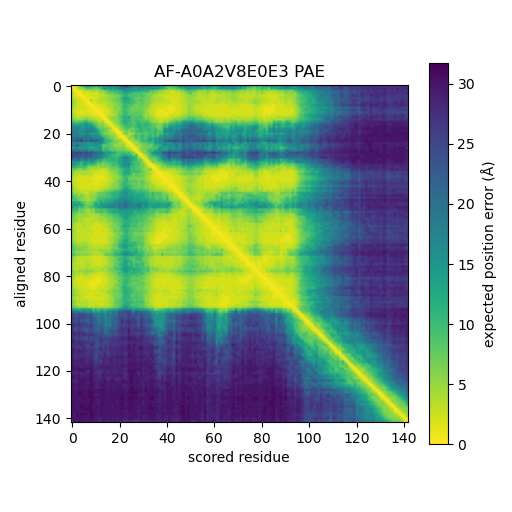
ATOM 819 C C . LYS A 1 106 ? -14.174 -26.897 -10.136 1.00 54.59 106 LYS A C 1
ATOM 821 O O . LYS A 1 106 ? -14.263 -27.829 -10.936 1.00 54.59 106 LYS A O 1
ATOM 826 N N . ARG A 1 107 ? -14.808 -26.909 -8.955 1.00 54.78 107 ARG A N 1
ATOM 827 C CA . ARG A 1 107 ? -15.662 -28.024 -8.495 1.00 54.78 107 ARG A CA 1
ATOM 828 C C . ARG A 1 107 ? -16.955 -28.147 -9.310 1.00 54.78 107 ARG A C 1
ATOM 830 O O . ARG A 1 107 ? -17.395 -29.260 -9.600 1.00 54.78 107 ARG A O 1
ATOM 837 N N . THR A 1 108 ? -17.539 -27.031 -9.737 1.00 55.59 108 THR A N 1
ATOM 838 C CA . THR A 1 108 ? -18.798 -27.028 -10.504 1.00 55.59 108 THR A CA 1
ATOM 839 C C . THR A 1 108 ? -18.595 -27.462 -11.962 1.00 55.59 108 THR A C 1
ATOM 841 O O . THR A 1 108 ? -19.425 -28.189 -12.514 1.00 55.59 108 THR A O 1
ATOM 844 N N . THR A 1 109 ? -17.463 -27.111 -12.578 1.00 56.41 109 THR A N 1
ATOM 845 C CA . THR A 1 109 ? -17.169 -27.457 -13.983 1.00 56.41 109 THR A CA 1
ATOM 846 C C . THR A 1 109 ? -16.765 -28.929 -14.167 1.00 56.41 109 THR A C 1
ATOM 848 O O . THR A 1 109 ? -17.126 -29.542 -15.175 1.00 56.41 109 THR A O 1
ATOM 851 N N . GLN A 1 110 ? -16.118 -29.551 -13.171 1.00 54.06 110 GLN A N 1
ATOM 852 C CA . GLN A 1 110 ? -15.839 -30.998 -13.182 1.00 54.06 110 GLN A CA 1
ATOM 853 C C . GLN A 1 110 ? -17.111 -31.847 -13.005 1.00 54.06 110 GLN A C 1
ATOM 855 O O . GLN A 1 110 ? -17.271 -32.878 -13.655 1.00 54.06 110 GLN A O 1
ATOM 860 N N . LYS A 1 111 ? -18.086 -31.394 -12.202 1.00 52.69 111 LYS A N 1
ATOM 861 C CA . LYS A 1 111 ? -19.364 -32.114 -12.033 1.00 52.69 111 LYS A CA 1
ATOM 862 C C . LYS A 1 111 ? -20.228 -32.108 -13.304 1.00 52.69 111 LYS A C 1
ATOM 864 O O . LYS A 1 111 ? -20.963 -33.063 -13.555 1.00 52.69 111 LYS A O 1
ATOM 869 N N . LYS A 1 112 ? -20.148 -31.048 -14.117 1.00 51.78 112 LYS A N 1
ATOM 870 C CA . LYS A 1 112 ? -20.940 -30.899 -15.353 1.00 51.78 112 LYS A CA 1
ATOM 871 C C . LYS A 1 112 ? -20.400 -31.757 -16.506 1.00 51.78 112 LYS A C 1
ATOM 873 O O . LYS A 1 112 ? -21.185 -32.321 -17.264 1.00 51.78 112 LYS A O 1
ATOM 878 N N . THR A 1 113 ? -19.083 -31.916 -16.611 1.00 49.66 113 THR A N 1
ATOM 879 C CA . THR A 1 113 ? -18.443 -32.734 -17.657 1.00 49.66 113 THR A CA 1
ATOM 880 C C . THR A 1 113 ? -18.681 -34.233 -17.455 1.00 49.66 113 THR A C 1
ATOM 882 O O . THR A 1 113 ? -19.022 -34.917 -18.414 1.00 49.66 113 THR A O 1
ATOM 885 N N . VAL A 1 114 ? -18.658 -34.736 -16.215 1.00 53.78 114 VAL A N 1
ATOM 886 C CA . VAL A 1 114 ? -18.954 -36.157 -15.931 1.00 53.78 114 VAL A CA 1
ATOM 887 C C . VAL A 1 114 ? -20.430 -36.502 -16.192 1.00 53.78 114 VAL A C 1
ATOM 889 O O . VAL A 1 114 ? -20.732 -37.516 -16.815 1.00 53.78 114 VAL A O 1
ATOM 892 N N . LYS A 1 115 ? -21.371 -35.629 -15.804 1.00 50.28 115 LYS A N 1
ATOM 893 C CA . LYS A 1 115 ? -22.819 -35.902 -15.927 1.00 50.28 115 LYS A CA 1
ATOM 894 C C . LYS A 1 115 ? -23.337 -35.884 -17.375 1.00 50.28 115 LYS A C 1
ATOM 896 O O . LYS A 1 115 ? -24.373 -36.481 -17.663 1.00 50.28 115 LYS A O 1
ATOM 901 N N . THR A 1 116 ? -22.634 -35.208 -18.285 1.00 46.38 116 THR A N 1
ATOM 902 C CA . THR A 1 116 ? -23.032 -35.110 -19.701 1.00 46.38 116 THR A CA 1
ATOM 903 C C . THR A 1 116 ? -22.547 -36.317 -20.511 1.00 46.38 116 THR A C 1
ATOM 905 O O . THR A 1 116 ? -23.241 -36.762 -21.424 1.00 46.38 116 THR A O 1
ATOM 908 N N . THR A 1 117 ? -21.408 -36.906 -20.135 1.00 48.59 117 THR A N 1
ATOM 909 C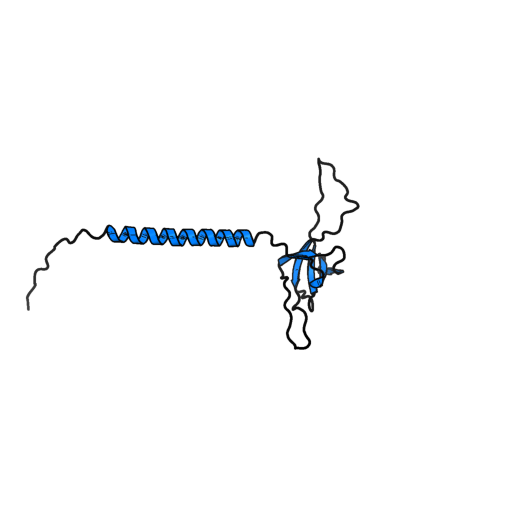 CA . THR A 1 117 ? -20.863 -38.104 -20.792 1.00 48.59 117 THR A CA 1
ATOM 910 C C . THR A 1 117 ? -21.694 -39.354 -20.482 1.00 48.59 117 THR A C 1
ATOM 912 O O . THR A 1 117 ? -21.990 -40.115 -21.398 1.00 48.59 117 THR A O 1
ATOM 915 N N . THR A 1 118 ? -22.190 -39.519 -19.247 1.00 49.66 118 THR A N 1
ATOM 916 C CA . THR A 1 118 ? -23.020 -40.684 -18.865 1.00 49.66 118 THR A CA 1
ATOM 917 C C . THR A 1 118 ? -24.377 -40.726 -19.580 1.00 49.66 118 THR A C 1
ATOM 919 O O . THR A 1 118 ? -24.859 -41.799 -19.924 1.00 49.66 118 THR A O 1
ATOM 922 N N . ARG A 1 119 ? -24.986 -39.572 -19.890 1.00 54.56 119 ARG A N 1
ATOM 923 C CA . ARG A 1 119 ? -26.272 -39.533 -20.619 1.00 54.56 119 ARG A CA 1
ATOM 924 C C . ARG A 1 119 ? -26.141 -39.821 -22.114 1.00 54.56 119 ARG A C 1
ATOM 926 O O . ARG A 1 119 ? -27.123 -40.205 -22.742 1.00 54.56 119 ARG A O 1
ATOM 933 N N . LYS A 1 120 ? -24.957 -39.633 -22.708 1.00 51.12 120 LYS A N 1
ATOM 934 C CA . LYS A 1 120 ? -24.760 -39.851 -24.149 1.00 51.12 120 LYS A CA 1
ATOM 935 C C . LYS A 1 120 ? -24.572 -41.332 -24.490 1.00 51.12 120 LYS A C 1
ATOM 937 O O . LYS A 1 120 ? -24.960 -41.733 -25.579 1.00 51.12 120 LYS A O 1
ATOM 942 N N . SER A 1 121 ? -24.056 -42.146 -23.566 1.00 48.31 121 SER A N 1
ATOM 943 C CA . SER A 1 121 ? -23.943 -43.600 -23.752 1.00 48.31 121 SER A CA 1
ATOM 944 C C . SER A 1 121 ? -25.274 -44.343 -23.564 1.00 48.31 121 SER A C 1
ATOM 946 O O . SER A 1 121 ? -25.496 -45.352 -24.223 1.00 48.31 121 SER A O 1
ATOM 948 N N . GLU A 1 122 ? -26.194 -43.830 -22.742 1.00 48.09 122 GLU A N 1
ATOM 949 C CA . GLU A 1 122 ? -27.490 -44.481 -22.474 1.00 48.09 122 GLU A CA 1
ATOM 950 C C . GLU A 1 122 ? -28.499 -44.322 -23.636 1.00 48.09 122 GLU A C 1
ATOM 952 O O . GLU A 1 122 ? -29.286 -45.220 -23.922 1.00 48.09 122 GLU A O 1
ATOM 957 N N . VAL A 1 123 ? -28.430 -43.217 -24.391 1.00 50.31 123 VAL A N 1
ATOM 958 C CA . VAL A 1 123 ? -29.353 -42.933 -25.515 1.00 50.31 123 VAL A CA 1
ATOM 959 C C . VAL A 1 123 ? -29.022 -43.735 -26.784 1.00 50.31 123 VAL A C 1
ATOM 961 O O . VAL A 1 123 ? -29.882 -43.909 -27.647 1.00 50.31 123 VAL A O 1
ATOM 964 N N . ILE A 1 124 ? -27.799 -44.257 -26.914 1.00 53.88 124 ILE A N 1
ATOM 965 C CA . ILE A 1 124 ? -27.369 -44.987 -28.120 1.00 53.88 124 ILE A CA 1
ATOM 966 C C . ILE A 1 124 ? -27.853 -46.451 -28.096 1.00 53.88 124 ILE A C 1
ATOM 968 O O . ILE A 1 124 ? -28.001 -47.055 -29.154 1.00 53.88 124 ILE A O 1
ATOM 972 N N . MET A 1 125 ? -28.219 -47.003 -26.931 1.00 50.31 125 MET A N 1
ATOM 973 C CA . MET A 1 125 ? -28.691 -48.395 -26.826 1.00 50.31 125 MET A CA 1
ATOM 974 C C . MET A 1 125 ? -30.215 -48.573 -26.953 1.00 50.31 125 MET A C 1
ATOM 976 O O . MET A 1 125 ? -30.674 -49.697 -27.124 1.00 50.31 125 MET A O 1
ATOM 980 N N . SER A 1 126 ? -31.019 -47.499 -26.933 1.00 49.12 126 SER A N 1
ATOM 981 C CA . SER A 1 126 ? -32.493 -47.600 -26.990 1.00 49.12 126 SER A CA 1
ATOM 982 C C . SER A 1 126 ? -33.116 -47.393 -28.379 1.00 49.12 126 SER A C 1
ATOM 984 O O . SER A 1 126 ? -34.324 -47.555 -28.532 1.00 49.12 126 SER A O 1
ATOM 986 N N . LYS A 1 127 ? -32.326 -47.071 -29.416 1.00 51.72 127 LYS A N 1
ATOM 987 C CA . LYS A 1 127 ? -32.826 -46.839 -30.792 1.00 51.72 127 LYS A CA 1
ATOM 988 C C . LYS A 1 127 ? -32.511 -47.962 -31.795 1.00 51.72 127 LYS A C 1
ATOM 990 O O . LYS A 1 127 ? -32.724 -47.787 -32.990 1.00 51.72 127 LYS A O 1
ATOM 995 N N . GLY A 1 128 ? -32.041 -49.118 -31.323 1.00 44.12 128 GLY A N 1
ATOM 996 C CA . GLY A 1 128 ? -31.626 -50.256 -32.158 1.00 44.12 128 GLY A CA 1
ATOM 997 C C . GLY A 1 128 ? -32.720 -51.250 -32.575 1.00 44.12 128 GLY A C 1
ATOM 998 O O . GLY A 1 128 ? -32.391 -52.274 -33.163 1.00 44.12 128 GLY A O 1
ATOM 999 N N . THR A 1 129 ? -34.004 -51.005 -32.297 1.00 47.66 129 THR A N 1
ATOM 1000 C CA . THR A 1 129 ? -35.083 -51.974 -32.572 1.00 47.66 129 THR A CA 1
ATOM 1001 C C . THR A 1 129 ? -36.269 -51.342 -33.301 1.00 47.66 129 THR A C 1
ATOM 1003 O O . THR A 1 129 ? -37.294 -51.052 -32.699 1.00 47.66 129 THR A O 1
ATOM 1006 N N . SER A 1 130 ? -36.152 -51.139 -34.619 1.00 46.75 130 SER A N 1
ATOM 1007 C CA . SER A 1 130 ? -37.302 -51.084 -35.548 1.00 46.75 130 SER A CA 1
ATOM 1008 C C . SER A 1 130 ? -36.824 -50.974 -37.006 1.00 46.75 130 SER A C 1
ATOM 1010 O O . SER A 1 130 ? -36.883 -49.913 -37.626 1.00 46.75 130 SER A O 1
ATOM 1012 N N . MET A 1 131 ? -36.334 -52.074 -37.589 1.00 45.84 131 MET A N 1
ATOM 1013 C CA . MET A 1 131 ? -36.303 -52.221 -39.050 1.00 45.84 131 MET A CA 1
ATOM 1014 C C . MET A 1 131 ? -37.669 -52.745 -39.502 1.00 45.84 131 MET A C 1
ATOM 1016 O O . MET A 1 131 ? -37.896 -53.952 -39.578 1.00 45.84 131 MET A O 1
ATOM 1020 N N . LYS A 1 132 ? -38.603 -51.829 -39.781 1.00 48.75 132 LYS A N 1
ATOM 1021 C CA . LYS A 1 132 ? -39.854 -52.147 -40.478 1.00 48.75 132 LYS A CA 1
ATOM 1022 C C . LYS A 1 132 ? -39.641 -52.043 -41.990 1.00 48.75 132 LYS A C 1
ATOM 1024 O O . LYS A 1 132 ? -39.327 -50.981 -42.520 1.00 48.75 132 LYS A O 1
ATOM 1029 N N . LYS A 1 133 ? -39.819 -53.194 -42.643 1.00 51.03 133 LYS A N 1
ATOM 1030 C CA . LYS A 1 133 ? -40.145 -53.393 -44.063 1.00 51.03 133 LYS A CA 1
ATOM 1031 C C . LYS A 1 133 ? -41.143 -52.337 -44.554 1.00 51.03 133 LYS A C 1
ATOM 1033 O O . LYS A 1 133 ? -42.180 -52.218 -43.923 1.00 51.03 133 LYS A O 1
ATOM 1038 N N . GLU A 1 134 ? -40.911 -51.713 -45.711 1.00 47.94 134 GLU A N 1
ATOM 1039 C CA . GLU A 1 134 ? -42.001 -51.320 -46.625 1.00 47.94 134 GLU A CA 1
ATOM 1040 C C . GLU A 1 134 ? -41.468 -50.980 -48.039 1.00 47.94 134 GLU A C 1
ATOM 1042 O O . GLU A 1 134 ? -40.901 -49.926 -48.311 1.00 47.94 134 GLU A O 1
ATOM 1047 N N . GLN A 1 135 ? -41.608 -51.974 -48.913 1.00 50.84 135 GLN A N 1
ATOM 1048 C CA . GLN A 1 135 ? -41.833 -51.972 -50.364 1.00 50.84 135 GLN A CA 1
ATOM 1049 C C . GLN A 1 135 ? -41.696 -50.652 -51.165 1.00 50.84 135 GLN A C 1
ATOM 1051 O O . GLN A 1 135 ? -42.516 -49.743 -51.066 1.00 50.84 135 GLN A O 1
ATOM 1056 N N . ARG A 1 136 ? -40.780 -50.643 -52.147 1.00 46.91 136 ARG A N 1
ATOM 1057 C CA . ARG A 1 136 ? -40.872 -49.792 -53.350 1.00 46.91 136 ARG A CA 1
ATOM 1058 C C . ARG A 1 136 ? -41.123 -50.664 -54.585 1.00 46.91 136 ARG A C 1
ATOM 1060 O O . ARG A 1 136 ? -40.251 -51.414 -55.009 1.00 46.91 136 ARG A O 1
ATOM 1067 N N . LYS A 1 137 ? -42.330 -50.556 -55.156 1.00 50.06 137 LYS A N 1
ATOM 1068 C CA . LYS A 1 137 ? -42.694 -51.094 -56.482 1.00 50.06 137 LYS A CA 1
ATOM 1069 C C . LYS A 1 137 ? -41.954 -50.335 -57.601 1.00 50.06 137 LYS A C 1
ATOM 1071 O O . LYS A 1 137 ? -41.741 -49.130 -57.452 1.00 50.06 137 LYS A O 1
ATOM 1076 N N . PRO A 1 138 ? -41.639 -50.972 -58.745 1.00 54.25 138 PRO A N 1
ATOM 1077 C CA . PRO A 1 138 ? -41.008 -50.305 -59.878 1.00 54.25 138 PRO A CA 1
ATOM 1078 C C . PRO A 1 138 ? -42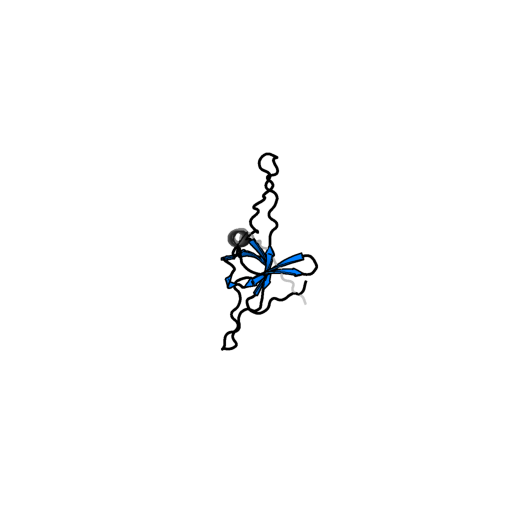.073 -49.664 -60.782 1.00 54.25 138 PRO A C 1
ATOM 1080 O O . PRO A 1 138 ? -43.062 -50.307 -61.138 1.00 54.25 138 PRO A O 1
ATOM 1083 N N . LYS A 1 139 ? -41.872 -48.412 -61.207 1.00 52.53 139 LYS A N 1
ATOM 1084 C CA . LYS A 1 139 ? -42.610 -47.832 -62.340 1.00 52.53 139 LYS A CA 1
ATOM 1085 C C . LYS A 1 139 ? -41.687 -47.713 -63.553 1.00 52.53 139 LYS A C 1
ATOM 1087 O O . LYS A 1 139 ? -40.802 -46.871 -63.598 1.00 52.53 139 LYS A O 1
ATOM 1092 N N . LYS A 1 140 ? -41.943 -48.601 -64.517 1.00 54.03 140 LYS A N 1
ATOM 1093 C CA . LYS A 1 140 ? -41.630 -48.485 -65.950 1.00 54.03 140 LYS A CA 1
ATOM 1094 C C . LYS A 1 140 ? -42.537 -47.427 -66.606 1.00 54.03 140 LYS A C 1
ATOM 1096 O O . LYS A 1 140 ? -43.636 -47.194 -66.100 1.00 54.03 140 LYS A O 1
ATOM 1101 N N . LYS A 1 141 ? -42.129 -46.999 -67.813 1.00 49.69 141 LYS A N 1
ATOM 1102 C CA . LYS A 1 141 ? -42.761 -46.108 -68.821 1.00 49.69 141 LYS A CA 1
ATOM 1103 C C . LYS A 1 141 ? -42.160 -44.694 -68.789 1.00 49.69 141 LYS A C 1
ATOM 1105 O O . LYS A 1 141 ? -42.122 -44.099 -67.725 1.00 49.69 141 LYS A O 1
ATOM 1110 N N . ARG A 1 142 ? -41.725 -44.111 -69.902 1.00 51.81 142 ARG A N 1
ATOM 1111 C CA . ARG A 1 142 ? -41.771 -44.499 -71.317 1.00 51.81 142 ARG A CA 1
ATOM 1112 C C . ARG A 1 142 ? -40.759 -43.635 -72.061 1.00 51.81 142 ARG A C 1
ATOM 1114 O O . ARG A 1 142 ? -40.527 -42.516 -71.558 1.00 51.81 142 ARG A O 1
#